Protein AF-A0A4U3F4T7-F1 (afdb_monomer)

Solvent-accessible surface area (backbone atoms only — not comparable to full-atom values): 9582 Å² total; per-residue (Å²): 133,80,84,81,72,97,55,88,84,64,84,73,82,79,76,77,56,62,71,59,53,54,54,24,50,53,32,36,78,72,69,45,36,68,46,79,41,63,46,97,69,62,27,54,43,33,39,34,33,34,78,79,63,42,78,43,47,70,87,48,87,60,84,83,63,45,53,97,86,73,44,83,67,77,39,59,20,39,56,83,71,42,80,37,86,58,70,47,75,49,56,33,39,42,30,32,49,47,68,43,57,77,89,48,99,79,47,42,80,45,80,47,79,44,81,47,63,38,32,30,28,84,93,42,74,88,51,74,78,54,61,50,67,87,51,58,55,69,34,48,32,36,35,23,50,83,87,41,80,76,46,74,53,80,78,61,130

Secondary structure (DSSP, 8-state):
--PPPS-TT--------HHHHHHHHHHHHTT--EEEEE-TTS-EEEEEETTTTEEEETTS--TT---TTT----EE-TTT-SEES--EEEEEEEEEEEEETTTSTT-EEEEEEEEEEEEE-GGGTTSPP---GGGBTTTEEEEEETTEEEEE-PPP-

pLDDT: mean 77.68, std 15.79, range [28.36, 92.44]

Mean predicted aligned error: 10.42 Å

Nearest PDB structures (foldseek):
  7ofh-assembly1_A  TM=2.672E-01  e=8.439E+00  Enterobacteria phage f1

Sequence (157 aa):
MAYTSLNPSIKRKIKTNEKLNKLAAKKVDLGFRWEFIKGMHGNVFQVKDHLLMRYYRQDRETLNAGSFFDGFLPYYCDYCKTVVKEIVNIPYTLVYEYLVRAKLDNSEWIKSKTKVVYSCCAACENGPLPLSPDLIGYHVIEIYENEKLIFTQERKN

Structure (mmCIF, N/CA/C/O backbone):
data_AF-A0A4U3F4T7-F1
#
_entry.id   AF-A0A4U3F4T7-F1
#
loop_
_atom_site.group_PDB
_atom_site.id
_atom_site.type_symbol
_atom_site.label_atom_id
_atom_site.label_alt_id
_atom_site.label_comp_id
_atom_site.label_asym_id
_atom_site.label_entity_id
_atom_site.label_seq_id
_atom_site.pdbx_PDB_ins_code
_atom_site.Cartn_x
_atom_site.Cartn_y
_atom_site.Cartn_z
_atom_site.occupancy
_atom_site.B_iso_or_equiv
_atom_site.auth_seq_id
_atom_site.auth_comp_id
_atom_site.auth_asym_id
_atom_site.auth_atom_id
_atom_site.pdbx_PDB_model_num
ATOM 1 N N . MET A 1 1 ? -23.633 8.150 2.308 1.00 48.41 1 MET A N 1
ATOM 2 C CA . MET A 1 1 ? -22.727 8.855 1.369 1.00 48.41 1 MET A CA 1
ATOM 3 C C . MET A 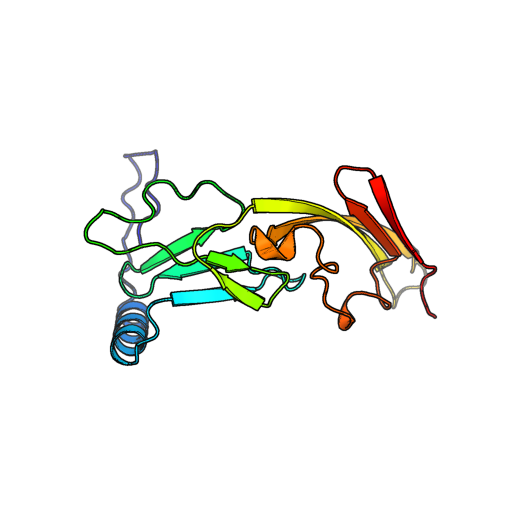1 1 ? -22.672 10.317 1.771 1.00 48.41 1 MET A C 1
ATOM 5 O O . MET A 1 1 ? -23.740 10.896 1.903 1.00 48.41 1 MET A O 1
ATOM 9 N N . ALA A 1 2 ? -21.483 10.911 1.900 1.00 28.36 2 ALA A N 1
ATOM 10 C CA . ALA A 1 2 ? -21.328 12.365 1.855 1.00 28.36 2 ALA A CA 1
ATOM 11 C C . ALA A 1 2 ? -19.921 12.727 1.353 1.00 28.36 2 ALA A C 1
ATOM 13 O O . ALA A 1 2 ? -18.978 12.839 2.124 1.00 28.36 2 ALA A O 1
ATOM 14 N N . TYR A 1 3 ? -19.785 12.910 0.040 1.00 30.02 3 TYR A N 1
ATOM 15 C CA . TYR A 1 3 ? -18.898 13.969 -0.428 1.00 30.02 3 TYR A CA 1
ATOM 16 C C . TYR A 1 3 ? -19.637 15.275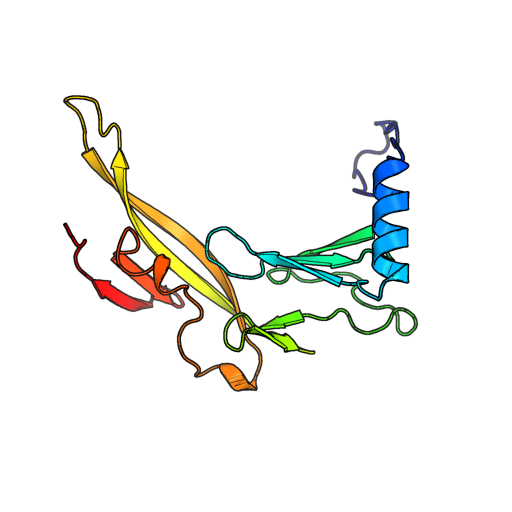 -0.121 1.00 30.02 3 TYR A C 1
ATOM 18 O O . TYR A 1 3 ? -20.837 15.359 -0.393 1.00 30.02 3 TYR A O 1
ATOM 26 N N . THR A 1 4 ? -18.960 16.290 0.396 1.00 32.81 4 THR A N 1
ATOM 27 C CA . THR A 1 4 ? -19.506 17.653 0.465 1.00 32.81 4 THR A CA 1
ATOM 28 C C . THR A 1 4 ? -19.030 18.379 -0.788 1.00 32.81 4 THR A C 1
ATOM 30 O O . THR A 1 4 ? -17.841 18.379 -1.091 1.00 32.81 4 THR A O 1
ATOM 33 N N . SER A 1 5 ? -19.957 18.880 -1.608 1.00 37.66 5 SER A N 1
ATOM 34 C CA . SER A 1 5 ? -19.593 19.769 -2.717 1.00 37.66 5 SER A CA 1
ATOM 35 C C . SER A 1 5 ? -19.319 21.140 -2.127 1.00 37.66 5 SER A C 1
ATOM 37 O O . SER A 1 5 ? -20.137 21.620 -1.351 1.00 37.66 5 SER A O 1
ATOM 39 N N . LEU A 1 6 ? -18.232 21.787 -2.537 1.00 38.69 6 LEU A N 1
ATOM 40 C CA . LEU A 1 6 ? -17.995 23.199 -2.235 1.00 38.69 6 LEU A CA 1
ATOM 41 C C . LEU A 1 6 ? -18.886 24.143 -3.072 1.00 38.69 6 LEU A C 1
ATOM 43 O O . LEU A 1 6 ? -18.742 25.353 -2.971 1.00 38.69 6 LEU A O 1
ATOM 47 N N . ASN A 1 7 ? -19.807 23.616 -3.895 1.00 36.47 7 ASN A N 1
ATOM 48 C CA . ASN A 1 7 ? -20.726 24.414 -4.702 1.00 36.47 7 ASN A CA 1
ATOM 49 C C . ASN A 1 7 ? -22.192 24.209 -4.245 1.00 36.47 7 ASN A C 1
ATOM 51 O O . ASN A 1 7 ? -22.786 23.168 -4.547 1.00 36.47 7 ASN A O 1
ATOM 55 N N . PRO A 1 8 ? -22.793 25.177 -3.525 1.00 46.31 8 PRO A N 1
ATOM 56 C CA . PRO A 1 8 ? -24.118 25.046 -2.906 1.00 46.31 8 PRO A CA 1
ATOM 57 C C . PRO A 1 8 ? -25.288 25.043 -3.906 1.00 46.31 8 PRO A C 1
ATOM 59 O O . PRO A 1 8 ? -26.414 24.721 -3.535 1.00 46.31 8 PRO A O 1
ATOM 62 N N . SER A 1 9 ? -25.039 25.366 -5.178 1.00 44.72 9 SER A N 1
ATOM 63 C CA . SER A 1 9 ? -26.071 25.464 -6.222 1.00 44.72 9 SER A CA 1
ATOM 64 C C . SER A 1 9 ? -26.497 24.112 -6.822 1.00 44.72 9 SER A C 1
ATOM 66 O O . SER A 1 9 ? -27.556 24.009 -7.443 1.00 44.72 9 SER A O 1
ATOM 68 N N . ILE A 1 10 ? -25.722 23.043 -6.607 1.00 40.59 10 ILE A N 1
ATOM 69 C CA . ILE A 1 10 ? -26.028 21.708 -7.137 1.00 40.59 10 ILE A CA 1
ATOM 70 C C . ILE A 1 10 ? -26.831 20.920 -6.094 1.00 40.59 10 ILE A C 1
ATOM 72 O O . ILE A 1 10 ? -26.267 20.326 -5.171 1.00 40.59 10 ILE A O 1
ATOM 76 N N . LYS A 1 11 ? -28.160 20.846 -6.265 1.00 41.47 11 LYS A N 1
ATOM 77 C CA . LYS A 1 11 ? -29.013 19.909 -5.510 1.00 41.47 11 LYS A CA 1
ATOM 78 C C . LYS A 1 11 ? -28.595 18.470 -5.826 1.00 41.47 11 LYS A C 1
ATOM 80 O O . LYS A 1 11 ? -29.002 17.887 -6.831 1.00 41.47 11 LYS A O 1
ATOM 85 N N . ARG A 1 12 ? -27.778 17.869 -4.961 1.00 43.59 12 ARG A N 1
ATOM 86 C CA . ARG A 1 12 ? -27.435 16.446 -5.058 1.00 43.59 12 ARG A CA 1
ATOM 87 C C . ARG A 1 12 ? -28.668 15.610 -4.725 1.00 43.59 12 ARG A C 1
ATOM 89 O O . ARG A 1 12 ? -29.145 15.632 -3.595 1.00 43.59 12 ARG A O 1
ATOM 96 N N . LYS A 1 13 ? -29.149 14.809 -5.682 1.00 40.78 13 LYS A N 1
ATOM 97 C CA . LYS A 1 13 ? -29.985 13.642 -5.368 1.00 40.78 13 LYS A CA 1
ATOM 98 C C . LYS A 1 13 ? -29.125 12.673 -4.557 1.00 40.78 13 LYS A C 1
ATOM 100 O O . LYS A 1 13 ? -28.335 11.918 -5.122 1.00 40.78 13 LYS A O 1
ATOM 105 N N . ILE A 1 14 ? -29.248 12.719 -3.234 1.00 47.91 14 ILE A N 1
ATOM 106 C CA . ILE A 1 14 ? -28.677 11.716 -2.336 1.00 47.91 14 ILE A CA 1
ATOM 107 C C . ILE A 1 14 ? -29.444 10.420 -2.611 1.00 47.91 14 ILE A C 1
ATOM 109 O O . ILE A 1 14 ? -30.504 10.181 -2.045 1.00 47.91 14 ILE A O 1
ATOM 113 N N . LYS A 1 15 ? -28.951 9.592 -3.537 1.00 47.12 15 LYS A N 1
ATOM 114 C CA . LYS A 1 15 ? -29.421 8.210 -3.658 1.00 47.12 15 LYS A CA 1
ATOM 115 C C . LYS A 1 15 ? -28.872 7.446 -2.455 1.00 47.12 15 LYS A C 1
ATOM 117 O O . LYS A 1 15 ? -27.740 6.963 -2.478 1.00 47.12 15 LYS A O 1
ATOM 122 N N . THR A 1 16 ? -29.652 7.369 -1.383 1.00 54.25 16 THR A N 1
ATOM 123 C CA . THR A 1 16 ? -29.449 6.409 -0.297 1.00 54.25 16 THR A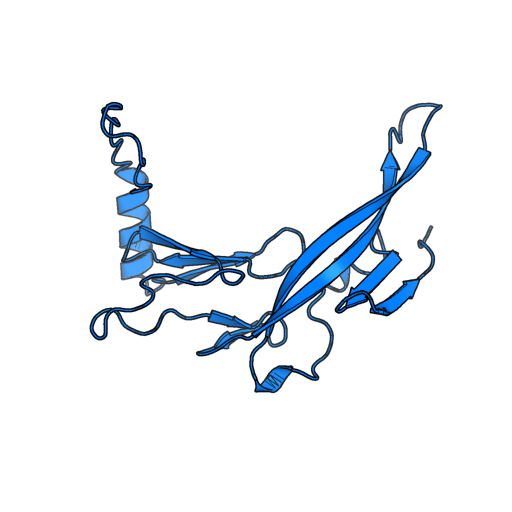 CA 1
ATOM 124 C C . THR A 1 16 ? -29.601 5.014 -0.888 1.00 54.25 16 THR A C 1
ATOM 126 O O . THR A 1 16 ? -30.695 4.544 -1.172 1.00 54.25 16 THR A O 1
ATOM 129 N N . ASN A 1 17 ? -28.476 4.366 -1.169 1.00 70.06 17 ASN A N 1
ATOM 130 C CA . ASN A 1 17 ? -28.470 3.026 -1.729 1.00 70.06 17 ASN A CA 1
ATOM 131 C C . ASN A 1 17 ? -28.771 2.033 -0.593 1.00 70.06 17 ASN A C 1
ATOM 133 O O . ASN A 1 17 ? -27.854 1.539 0.060 1.00 70.06 17 ASN A O 1
ATOM 137 N N . GLU A 1 18 ? -30.055 1.793 -0.308 1.00 75.88 18 GLU A N 1
ATOM 138 C CA . GLU A 1 18 ? -30.531 0.957 0.811 1.00 75.88 18 GLU A CA 1
ATOM 139 C C . GLU A 1 18 ? -29.854 -0.416 0.867 1.00 75.88 18 GLU A C 1
ATOM 141 O O . GLU A 1 18 ? -29.544 -0.923 1.944 1.00 75.88 18 GLU A O 1
ATOM 146 N N . LYS A 1 19 ? -29.552 -0.994 -0.301 1.00 78.19 19 LYS A N 1
ATOM 147 C CA . LYS A 1 19 ? -28.825 -2.261 -0.418 1.00 78.19 19 LYS A CA 1
ATOM 148 C C . LYS A 1 19 ? -27.431 -2.188 0.215 1.00 78.19 19 LYS A C 1
ATOM 150 O O . LYS A 1 19 ? -27.031 -3.118 0.909 1.00 78.19 19 LYS A O 1
ATOM 155 N N . LEU A 1 20 ? -26.700 -1.089 0.011 1.00 73.75 20 LEU A N 1
ATOM 156 C CA . LEU A 1 20 ? -25.374 -0.888 0.608 1.00 73.75 20 LEU A CA 1
ATOM 157 C C . LEU A 1 20 ? -25.453 -0.663 2.120 1.00 73.75 20 LEU A C 1
ATOM 159 O O . LEU A 1 20 ? -24.589 -1.156 2.839 1.00 73.75 20 LEU A O 1
ATOM 163 N N . ASN A 1 21 ? -26.494 0.021 2.601 1.00 78.12 21 ASN A N 1
ATOM 164 C CA . ASN A 1 21 ? -26.710 0.219 4.036 1.00 78.12 21 ASN A CA 1
ATOM 165 C C . ASN A 1 21 ? -27.021 -1.110 4.741 1.00 78.12 21 ASN A C 1
ATOM 167 O O . ASN A 1 21 ? -26.421 -1.403 5.770 1.00 78.12 21 ASN A O 1
ATOM 171 N N . LYS A 1 22 ? -27.881 -1.957 4.154 1.00 82.81 22 LYS A N 1
ATOM 172 C CA . LYS A 1 22 ? -28.174 -3.303 4.683 1.00 82.81 22 LYS A CA 1
ATOM 173 C C . LYS A 1 22 ? -26.927 -4.188 4.739 1.00 82.81 22 LYS A C 1
ATOM 175 O O . LYS A 1 22 ? -26.716 -4.896 5.717 1.00 82.81 22 LYS A O 1
ATOM 180 N N . LEU A 1 23 ? -26.088 -4.141 3.702 1.00 80.38 23 LEU A N 1
ATOM 181 C CA . LEU A 1 23 ? -24.831 -4.896 3.667 1.00 80.38 23 LEU A CA 1
ATOM 182 C C . LEU A 1 23 ? -23.834 -4.418 4.726 1.00 80.38 23 LEU A C 1
ATOM 184 O O . LEU A 1 23 ? -23.154 -5.239 5.335 1.00 80.38 23 LEU A O 1
ATOM 188 N N . ALA A 1 24 ? -23.741 -3.107 4.942 1.00 81.00 24 ALA A N 1
ATOM 189 C CA . ALA A 1 24 ? -22.867 -2.546 5.960 1.00 81.00 24 ALA A CA 1
ATOM 190 C C . ALA A 1 24 ? -23.337 -2.887 7.377 1.00 81.00 24 ALA A C 1
ATOM 192 O O . ALA A 1 24 ? -22.523 -3.355 8.165 1.00 81.00 24 ALA A O 1
ATOM 193 N N . ALA A 1 25 ? -24.638 -2.753 7.661 1.00 82.81 25 ALA A N 1
ATOM 194 C CA . ALA A 1 25 ? -25.224 -3.157 8.939 1.00 82.81 25 ALA A CA 1
ATOM 195 C C . ALA A 1 25 ? -24.930 -4.633 9.240 1.00 82.81 25 ALA A C 1
ATOM 197 O O . ALA A 1 25 ? -24.349 -4.943 10.271 1.00 82.81 25 ALA A O 1
ATOM 198 N N . LYS A 1 26 ? -25.160 -5.526 8.265 1.00 88.00 26 LYS A N 1
ATOM 199 C CA . LYS A 1 26 ? -24.839 -6.953 8.412 1.00 88.00 26 LYS A CA 1
ATOM 200 C C . LYS A 1 26 ? -23.359 -7.203 8.722 1.00 88.00 26 LYS A C 1
ATOM 202 O O . LYS A 1 26 ? -23.043 -8.093 9.502 1.00 88.00 26 LYS A O 1
ATOM 207 N N . LYS A 1 27 ? -22.436 -6.461 8.100 1.00 85.25 27 LYS A N 1
ATOM 208 C CA . LYS A 1 27 ? -21.001 -6.589 8.403 1.00 85.25 27 LYS A CA 1
ATOM 209 C C . LYS A 1 27 ? -20.684 -6.143 9.830 1.00 85.25 27 LYS A C 1
ATOM 211 O O . LYS A 1 27 ? -19.918 -6.827 10.500 1.00 85.25 27 LYS A O 1
ATOM 216 N N . VAL A 1 28 ? -21.285 -5.048 10.294 1.00 84.81 28 VAL A N 1
ATOM 217 C CA . VAL A 1 28 ? -21.133 -4.567 11.676 1.00 84.81 28 VAL A CA 1
ATOM 218 C C . VAL A 1 28 ? -21.689 -5.584 12.674 1.00 84.81 28 VAL A C 1
ATOM 220 O O . VAL A 1 28 ? -20.989 -5.911 13.627 1.00 84.81 28 VAL A O 1
ATOM 223 N N . ASP A 1 29 ? -22.871 -6.146 12.416 1.00 85.25 29 ASP A N 1
ATOM 224 C CA . ASP A 1 29 ? -23.494 -7.175 13.265 1.00 85.25 29 ASP A CA 1
ATOM 225 C C . ASP A 1 29 ? -22.625 -8.440 13.375 1.00 85.25 29 ASP A C 1
ATOM 227 O O . ASP A 1 29 ? -22.611 -9.114 14.401 1.00 85.25 29 ASP A O 1
ATOM 231 N N . LEU A 1 30 ? -21.855 -8.746 12.326 1.00 88.19 30 LEU A N 1
ATOM 232 C CA . LEU A 1 30 ? -20.882 -9.843 12.291 1.00 88.19 30 LEU A CA 1
ATOM 233 C C . LEU A 1 30 ? -19.519 -9.479 12.916 1.00 88.19 30 LEU A C 1
ATOM 235 O O . LEU A 1 30 ? -18.580 -10.266 12.830 1.00 88.19 30 LEU A O 1
ATOM 239 N N . GLY A 1 31 ? -19.377 -8.290 13.508 1.00 83.94 31 GLY A N 1
ATOM 240 C CA . GLY A 1 31 ? -18.134 -7.808 14.120 1.00 83.94 31 GLY A CA 1
ATOM 241 C C . GLY A 1 31 ? -17.119 -7.213 13.135 1.00 83.94 31 GLY A C 1
ATOM 242 O O . GLY A 1 31 ? -16.054 -6.752 13.545 1.00 83.94 31 GLY A O 1
ATOM 243 N N . PHE A 1 32 ? -17.435 -7.147 11.840 1.00 84.88 32 PHE A N 1
ATOM 244 C CA . PHE A 1 32 ? -16.561 -6.597 10.799 1.00 84.88 32 PHE A CA 1
ATOM 245 C C . PHE A 1 32 ? -16.838 -5.113 10.561 1.00 84.88 32 PHE A C 1
ATOM 247 O O . PHE A 1 32 ? -17.266 -4.706 9.477 1.00 84.88 32 PHE A O 1
ATOM 254 N N . ARG A 1 33 ? -16.577 -4.276 11.572 1.00 85.06 33 ARG A N 1
ATOM 255 C CA . ARG A 1 33 ? -16.669 -2.816 11.409 1.00 85.06 33 ARG A CA 1
ATOM 256 C C . ARG A 1 33 ? -15.683 -2.297 10.360 1.00 85.06 33 ARG A C 1
ATOM 258 O O . ARG A 1 33 ? -16.035 -1.403 9.598 1.00 85.06 33 ARG A O 1
ATOM 265 N N . TRP A 1 34 ? -14.479 -2.860 10.308 1.00 87.19 34 TRP A N 1
ATOM 266 C CA . TRP A 1 34 ? -13.383 -2.352 9.486 1.00 87.19 34 TRP A CA 1
ATOM 267 C C . TRP A 1 34 ? -13.036 -3.306 8.346 1.00 87.19 34 TRP A C 1
ATOM 269 O O . TRP A 1 34 ? -12.870 -4.506 8.558 1.00 87.19 34 TRP A O 1
ATOM 279 N N . GLU A 1 35 ? -12.893 -2.765 7.139 1.00 89.12 35 GLU A N 1
ATOM 280 C CA . GLU A 1 35 ? -12.444 -3.495 5.951 1.00 89.12 35 GLU A CA 1
ATOM 281 C C . GLU A 1 35 ? -11.221 -2.798 5.344 1.00 89.12 35 GLU A C 1
ATOM 283 O O . GLU A 1 35 ? -11.276 -1.624 4.975 1.00 89.12 35 GLU A O 1
ATOM 288 N N . PHE A 1 36 ? -10.113 -3.532 5.240 1.00 89.25 36 PHE A N 1
ATOM 289 C CA . PHE A 1 36 ? -8.848 -3.050 4.687 1.00 89.25 36 PHE A CA 1
ATOM 290 C C . PHE A 1 36 ? -8.764 -3.393 3.201 1.00 89.25 36 PHE A C 1
ATOM 292 O O . PHE A 1 36 ? -8.793 -4.562 2.815 1.00 89.25 36 PHE A O 1
ATOM 299 N N . ILE A 1 37 ? -8.665 -2.369 2.361 1.00 87.31 37 ILE A N 1
ATOM 300 C CA . ILE A 1 37 ? -8.674 -2.495 0.905 1.00 87.31 37 ILE A CA 1
ATOM 301 C C . ILE A 1 37 ? -7.246 -2.322 0.393 1.00 87.31 37 ILE A C 1
ATOM 303 O O . ILE A 1 37 ? -6.644 -1.250 0.517 1.00 87.31 37 ILE A O 1
ATOM 307 N N . LYS A 1 38 ? -6.719 -3.396 -0.198 1.00 84.38 38 LYS A N 1
ATOM 308 C CA . LYS A 1 38 ? -5.400 -3.416 -0.834 1.00 84.38 38 LYS A CA 1
ATOM 309 C C . LYS A 1 38 ? -5.447 -2.749 -2.209 1.00 84.38 38 LYS A C 1
ATOM 311 O O . LYS A 1 38 ? -6.392 -2.945 -2.971 1.00 84.38 38 LYS A O 1
ATOM 316 N N . GLY A 1 39 ? -4.422 -1.961 -2.509 1.00 78.00 39 GLY A N 1
ATOM 317 C CA . GLY A 1 39 ? -4.139 -1.446 -3.840 1.00 78.00 39 GLY A CA 1
ATOM 318 C C . GLY A 1 39 ? -3.483 -2.504 -4.729 1.00 78.00 39 GLY A C 1
ATOM 319 O O . GLY A 1 39 ? -3.179 -3.616 -4.295 1.00 78.00 39 GLY A O 1
ATOM 320 N N . MET A 1 40 ? -3.222 -2.127 -5.981 1.00 74.81 40 MET A N 1
ATOM 321 C CA . MET A 1 40 ? -2.592 -2.993 -6.987 1.00 74.81 40 MET A CA 1
ATOM 322 C C . MET A 1 40 ? -1.225 -3.538 -6.544 1.00 74.81 40 MET A C 1
ATOM 324 O O . MET A 1 40 ? -0.857 -4.648 -6.910 1.00 74.81 40 MET A O 1
ATOM 328 N N . HIS A 1 41 ? -0.492 -2.787 -5.722 1.00 76.81 41 HIS A N 1
ATOM 329 C CA . HIS A 1 41 ? 0.859 -3.142 -5.277 1.00 76.81 41 HIS A CA 1
ATOM 330 C C . HIS A 1 41 ? 0.878 -3.853 -3.913 1.00 76.81 41 HIS A C 1
ATOM 332 O O . HIS A 1 41 ? 1.917 -3.953 -3.261 1.00 76.81 41 HIS A O 1
ATOM 338 N N . GLY A 1 42 ? -0.284 -4.331 -3.454 1.00 77.00 42 GLY A N 1
ATOM 339 C CA . GLY A 1 42 ? -0.432 -5.078 -2.204 1.00 77.00 42 GLY A CA 1
ATOM 340 C C . GLY A 1 42 ? -0.410 -4.228 -0.930 1.00 77.00 42 GLY A C 1
ATOM 341 O O . GLY A 1 42 ? -0.657 -4.779 0.145 1.00 77.00 42 GLY A O 1
ATOM 342 N N . ASN A 1 43 ? -0.165 -2.917 -1.043 1.00 83.19 43 ASN A N 1
ATOM 343 C CA . ASN A 1 43 ? -0.281 -1.958 0.052 1.00 83.19 43 ASN A CA 1
ATOM 344 C C . ASN A 1 43 ? -1.751 -1.734 0.420 1.00 83.19 43 ASN A C 1
ATOM 346 O O . ASN A 1 43 ? -2.602 -1.590 -0.461 1.00 83.19 43 ASN A O 1
ATOM 350 N N . VAL A 1 44 ? -2.078 -1.682 1.706 1.00 82.75 44 VAL A N 1
ATOM 351 C CA . VAL A 1 44 ? -3.407 -1.269 2.154 1.00 82.75 44 VAL A CA 1
ATOM 352 C C . VAL A 1 44 ? -3.508 0.237 2.014 1.00 82.75 44 VAL A C 1
ATOM 354 O O . VAL A 1 44 ? -2.944 1.016 2.775 1.00 82.75 44 VAL A O 1
ATOM 357 N N . PHE A 1 45 ? -4.277 0.651 1.022 1.00 83.62 45 PHE A N 1
ATOM 358 C CA . PHE A 1 45 ? -4.434 2.056 0.694 1.00 83.62 45 PHE A CA 1
ATOM 359 C C . PHE A 1 45 ? -5.589 2.698 1.459 1.00 83.62 45 PHE A C 1
ATOM 361 O O . PHE A 1 45 ? -5.547 3.882 1.800 1.00 83.62 45 PHE A O 1
ATOM 368 N N . GLN A 1 46 ? -6.641 1.918 1.721 1.00 87.06 46 GLN A N 1
ATOM 369 C CA . GLN A 1 46 ? -7.898 2.434 2.239 1.00 87.06 46 GLN A CA 1
ATOM 370 C C . GLN A 1 46 ? -8.478 1.535 3.331 1.00 87.06 46 GLN A C 1
ATOM 372 O O . GLN A 1 46 ? -8.523 0.315 3.192 1.00 87.06 46 GLN A O 1
ATOM 377 N N . VAL A 1 47 ? -8.994 2.165 4.382 1.00 86.62 47 VAL A N 1
ATOM 378 C CA . VAL A 1 47 ? -9.775 1.543 5.452 1.00 86.62 47 VAL A CA 1
ATOM 379 C C . VAL A 1 47 ? -11.223 1.984 5.299 1.00 86.62 47 VAL A C 1
ATOM 381 O O . VAL A 1 47 ? -11.524 3.177 5.226 1.00 86.62 47 VAL A O 1
ATOM 384 N N . LYS A 1 48 ? -12.141 1.029 5.223 1.00 86.69 48 LYS A N 1
ATOM 385 C CA . LYS A 1 48 ? -13.578 1.285 5.185 1.00 86.69 48 LYS A CA 1
ATOM 386 C C . LYS A 1 48 ? -14.180 1.046 6.564 1.00 86.69 48 LYS A C 1
ATOM 388 O O . LYS A 1 48 ? -14.060 -0.051 7.098 1.00 86.69 48 LYS A O 1
ATOM 393 N N . ASP A 1 49 ? -14.862 2.057 7.094 1.00 86.00 49 ASP A N 1
ATOM 394 C CA . ASP A 1 49 ? -15.709 1.950 8.282 1.00 86.00 49 ASP A CA 1
ATOM 395 C C . ASP A 1 49 ? -17.137 1.621 7.852 1.00 86.00 49 ASP A C 1
ATOM 397 O O . ASP A 1 49 ? -17.808 2.441 7.218 1.00 86.00 49 ASP A O 1
ATOM 401 N N . HIS A 1 50 ? -17.611 0.428 8.186 1.00 84.31 50 HIS A N 1
ATOM 402 C CA . HIS A 1 50 ? -18.980 0.001 7.923 1.00 84.31 50 HIS A CA 1
ATOM 403 C C . HIS A 1 50 ? -19.997 0.618 8.885 1.00 84.31 50 HIS A C 1
ATOM 405 O O . HIS A 1 50 ? -21.150 0.778 8.490 1.00 84.31 50 HIS A O 1
ATOM 411 N N . LEU A 1 51 ? -19.586 1.008 10.096 1.00 83.19 51 LEU A N 1
ATOM 412 C CA . LEU A 1 51 ? -20.464 1.667 11.064 1.00 83.19 51 LEU A CA 1
ATOM 413 C C . LEU A 1 51 ? -20.720 3.116 10.645 1.00 83.19 51 LEU A C 1
ATOM 415 O O . LEU A 1 51 ? -21.866 3.540 10.520 1.00 83.19 51 LEU A O 1
ATOM 419 N N . LEU A 1 52 ? -19.650 3.864 10.361 1.00 79.62 52 LEU A N 1
ATOM 420 C CA . LEU A 1 52 ? -19.754 5.268 9.943 1.00 79.62 52 LEU A CA 1
ATOM 421 C C . LEU A 1 52 ? -20.006 5.437 8.438 1.00 79.62 52 LEU A C 1
ATOM 423 O O . LEU A 1 52 ? -20.269 6.548 7.972 1.00 79.62 52 LEU A O 1
ATOM 427 N N . MET A 1 53 ? -19.918 4.353 7.660 1.00 79.06 53 MET A N 1
ATOM 428 C CA . MET A 1 53 ? -20.020 4.361 6.195 1.00 79.06 53 MET A CA 1
ATOM 429 C C . MET A 1 53 ? -19.027 5.330 5.540 1.00 79.06 53 MET A C 1
ATOM 431 O O . MET A 1 53 ? -19.353 6.043 4.580 1.00 79.06 53 MET A O 1
ATOM 435 N N . ARG A 1 54 ? -17.805 5.354 6.082 1.00 80.38 54 ARG A N 1
ATOM 436 C CA . ARG A 1 54 ? -16.707 6.243 5.684 1.00 80.38 54 ARG A CA 1
ATOM 437 C C . ARG A 1 54 ? -15.533 5.457 5.124 1.00 80.38 54 ARG A C 1
ATOM 439 O O . ARG A 1 54 ? -15.368 4.268 5.382 1.00 80.38 54 ARG A O 1
ATOM 446 N N . TYR A 1 55 ? -14.724 6.158 4.347 1.00 82.81 55 TYR A N 1
ATOM 447 C CA . TYR A 1 55 ? -13.488 5.642 3.789 1.00 82.81 55 TYR A CA 1
ATOM 448 C C . TYR A 1 55 ? -12.353 6.553 4.218 1.00 82.81 55 TYR A C 1
ATOM 450 O O . TYR A 1 55 ? -12.439 7.770 4.056 1.00 82.81 55 TYR A O 1
ATOM 458 N N . TYR A 1 56 ? -11.304 5.944 4.739 1.00 84.81 56 TYR A N 1
ATOM 459 C CA . TYR A 1 56 ? -10.099 6.608 5.192 1.00 84.81 56 TYR A CA 1
ATOM 460 C C . TYR A 1 56 ? -8.949 6.123 4.334 1.00 84.81 56 TYR A C 1
ATOM 462 O O . TYR A 1 56 ? -8.843 4.932 4.055 1.00 84.81 56 TYR A O 1
ATOM 470 N N . ARG A 1 57 ? -8.103 7.043 3.892 1.00 85.44 57 ARG A N 1
ATOM 471 C CA . ARG A 1 57 ? -6.876 6.697 3.183 1.00 85.44 57 ARG A CA 1
ATOM 472 C C . ARG A 1 57 ? -5.727 6.686 4.173 1.00 85.44 57 ARG A C 1
ATOM 474 O O . ARG A 1 57 ? -5.596 7.646 4.921 1.00 85.44 57 ARG A O 1
ATOM 481 N N . GLN A 1 58 ? -4.928 5.623 4.167 1.00 85.81 58 GLN A N 1
ATOM 482 C CA . GLN A 1 58 ? -3.792 5.496 5.088 1.00 85.81 58 GLN A CA 1
ATOM 483 C C . GLN A 1 58 ? -2.632 6.422 4.707 1.00 85.81 58 GLN A C 1
ATOM 485 O O . GLN A 1 58 ? -1.873 6.858 5.563 1.00 85.81 58 GLN A O 1
ATOM 490 N N . ASP A 1 59 ? -2.534 6.777 3.426 1.00 81.19 59 ASP A N 1
ATOM 491 C CA . ASP A 1 59 ? -1.482 7.635 2.882 1.00 81.19 59 ASP A CA 1
ATOM 492 C C . ASP A 1 59 ? -1.803 9.140 2.959 1.00 81.19 59 ASP A C 1
ATOM 494 O O . ASP A 1 59 ? -1.128 9.960 2.337 1.00 81.19 59 ASP A O 1
ATOM 498 N N . ARG A 1 60 ? -2.864 9.519 3.679 1.00 79.06 60 ARG A N 1
ATOM 499 C CA . ARG A 1 60 ? -3.289 10.910 3.861 1.00 79.06 60 ARG A CA 1
ATOM 500 C C . ARG A 1 60 ? -3.642 11.168 5.312 1.00 79.06 60 ARG A C 1
ATOM 502 O O . ARG A 1 60 ? -4.039 10.259 6.031 1.00 79.06 60 ARG A O 1
ATOM 509 N N . GLU A 1 61 ? -3.587 12.436 5.700 1.00 71.25 61 GLU A N 1
ATOM 510 C CA . GLU A 1 61 ? -4.135 12.864 6.980 1.00 71.25 61 GLU A CA 1
ATOM 511 C C . GLU A 1 61 ? -5.621 12.512 7.062 1.00 71.25 61 GLU A C 1
ATOM 513 O O . GLU A 1 61 ? -6.448 12.918 6.235 1.00 71.25 61 GLU A O 1
ATOM 518 N N . THR A 1 62 ? -5.974 11.742 8.080 1.00 68.19 62 THR A N 1
ATOM 519 C CA . THR A 1 62 ? -7.356 11.388 8.359 1.00 68.19 62 THR A CA 1
ATOM 520 C C . THR A 1 62 ? -7.993 12.482 9.207 1.00 68.19 62 THR A C 1
ATOM 522 O O . THR A 1 62 ? -8.113 12.363 10.427 1.00 68.19 62 THR A O 1
ATOM 525 N N . LEU A 1 63 ? -8.404 13.570 8.554 1.00 56.84 63 LEU A N 1
ATOM 526 C CA . LEU A 1 63 ? -9.187 14.627 9.195 1.00 56.84 63 LEU A CA 1
ATOM 527 C C . LEU A 1 63 ? -10.452 14.008 9.825 1.00 56.84 63 LEU A C 1
ATOM 529 O O . LEU A 1 63 ? -11.261 13.391 9.128 1.00 56.84 63 LEU A O 1
ATOM 533 N N . ASN A 1 64 ? -10.620 14.178 11.141 1.00 54.88 64 ASN A N 1
ATOM 534 C CA . ASN A 1 64 ? -11.722 13.635 11.954 1.00 54.88 64 ASN A CA 1
ATOM 535 C C . ASN A 1 64 ? -11.746 12.099 12.132 1.00 54.88 64 ASN A C 1
ATOM 537 O O . ASN A 1 64 ? -12.826 11.506 12.251 1.00 54.88 64 ASN A O 1
ATOM 541 N N . ALA A 1 65 ? -10.590 11.428 12.134 1.00 55.16 65 ALA A N 1
ATOM 542 C CA . ALA A 1 65 ? -10.504 10.034 12.572 1.00 55.16 65 ALA A CA 1
ATOM 543 C C . ALA A 1 65 ? -10.633 9.933 14.097 1.00 55.16 65 ALA A C 1
ATOM 545 O O . ALA A 1 65 ? -9.710 10.281 14.822 1.00 55.16 65 ALA A O 1
ATOM 546 N N . GLY A 1 66 ? -11.777 9.430 14.562 1.00 52.31 66 GLY A N 1
ATOM 547 C CA . GLY A 1 66 ? -12.021 9.156 15.976 1.00 52.31 66 GLY A CA 1
ATOM 548 C C . GLY A 1 66 ? -12.416 10.403 16.764 1.00 52.31 66 GLY A C 1
ATOM 549 O O . GLY A 1 66 ? -11.579 11.177 17.215 1.00 52.31 66 GLY A O 1
ATOM 550 N N . SER A 1 67 ? -13.717 10.574 16.990 1.00 51.62 67 SER A N 1
ATOM 551 C CA . SER A 1 67 ? -14.175 11.226 18.219 1.00 51.62 67 SER A CA 1
ATOM 552 C C . SER A 1 67 ? -13.695 10.388 19.412 1.00 51.62 67 SER A C 1
ATOM 554 O O . SER A 1 67 ? -13.609 9.165 19.294 1.00 51.62 67 SER A O 1
ATOM 556 N N . PHE A 1 68 ? -13.455 11.006 20.575 1.00 51.44 68 PHE A N 1
ATOM 557 C CA . PHE A 1 68 ? -13.162 10.300 21.837 1.00 51.44 68 PHE A CA 1
ATOM 558 C C . PHE A 1 68 ? -14.175 9.167 22.127 1.00 51.44 68 PHE A C 1
ATOM 560 O O . PHE A 1 68 ? -13.847 8.187 22.787 1.00 51.44 68 PHE A O 1
ATOM 567 N N . PHE A 1 69 ? -15.390 9.275 21.572 1.00 54.25 69 PHE A N 1
ATOM 568 C CA . PHE A 1 69 ? -16.480 8.307 21.704 1.00 54.25 69 PHE A CA 1
ATOM 569 C C . PHE A 1 69 ? -16.557 7.245 20.589 1.00 54.25 69 PHE A C 1
ATOM 571 O O . PHE A 1 69 ? -17.137 6.186 20.810 1.00 54.25 69 PHE A O 1
ATOM 578 N N . ASP A 1 70 ? -15.977 7.483 19.406 1.00 60.00 70 ASP A N 1
ATOM 579 C CA . ASP A 1 70 ? -16.127 6.593 18.234 1.00 60.00 70 ASP A CA 1
ATOM 580 C C . ASP A 1 70 ? -15.071 5.476 18.170 1.00 60.00 70 ASP A C 1
ATOM 582 O O . ASP A 1 70 ? -15.157 4.570 17.325 1.00 60.00 70 ASP A O 1
ATOM 586 N N . GLY A 1 71 ? -14.089 5.535 19.073 1.00 63.50 71 GLY A N 1
ATOM 587 C CA . GLY A 1 71 ? -12.935 4.648 19.116 1.00 63.50 71 GLY A CA 1
ATOM 588 C C . GLY A 1 71 ? -11.811 5.075 18.169 1.00 63.50 71 GLY A C 1
ATOM 589 O O . GLY A 1 71 ? -11.950 5.964 17.330 1.00 63.50 71 GLY A O 1
ATOM 590 N N . PHE A 1 72 ? -10.664 4.422 18.332 1.00 70.81 72 PHE A N 1
ATOM 591 C CA . PHE A 1 72 ? -9.478 4.646 17.516 1.00 70.81 72 PHE A CA 1
ATOM 592 C C . PHE A 1 72 ? -9.667 4.062 16.097 1.00 70.81 72 PHE A C 1
ATOM 594 O O . PHE A 1 72 ? -10.124 2.925 15.965 1.00 70.81 72 PHE A O 1
ATOM 601 N N . LEU A 1 73 ? -9.322 4.817 15.043 1.00 78.56 73 LEU A N 1
ATOM 602 C CA . LEU A 1 73 ? -9.345 4.333 13.654 1.00 78.56 73 LEU A CA 1
ATOM 603 C C . LEU A 1 73 ? -8.187 3.346 13.441 1.00 78.56 73 LEU A C 1
ATOM 605 O O . LEU A 1 73 ? -7.045 3.794 13.407 1.00 78.56 73 LEU A O 1
ATOM 609 N N . PRO A 1 74 ? -8.430 2.036 13.261 1.00 84.69 74 PRO A N 1
ATOM 610 C CA . PRO A 1 74 ? -7.341 1.086 13.097 1.00 84.69 74 PRO A CA 1
ATOM 611 C C . PRO A 1 74 ? -6.574 1.331 11.797 1.00 84.69 74 PRO A C 1
ATOM 613 O O . PRO A 1 74 ? -7.175 1.465 10.728 1.00 84.69 74 PRO A O 1
ATOM 616 N N . TYR A 1 75 ? -5.248 1.295 11.888 1.00 87.50 75 TYR A N 1
ATOM 617 C CA . TYR A 1 75 ? -4.365 1.270 10.728 1.00 87.50 75 TYR A CA 1
ATOM 618 C C . TYR A 1 75 ? -3.884 -0.148 10.453 1.00 87.50 75 TYR A C 1
ATOM 620 O O . TYR A 1 75 ? -3.946 -1.023 11.313 1.00 87.50 75 TYR A O 1
ATOM 628 N N . TYR A 1 76 ? -3.385 -0.383 9.250 1.00 90.12 76 TYR A N 1
ATOM 629 C CA . TYR A 1 76 ? -2.807 -1.647 8.833 1.00 90.12 76 TYR A CA 1
ATOM 630 C C . TYR A 1 76 ? -1.355 -1.433 8.438 1.00 90.12 76 TYR A C 1
ATOM 632 O O . TYR A 1 76 ? -1.065 -0.628 7.551 1.00 90.12 76 TYR A O 1
ATOM 640 N N . CYS A 1 77 ? -0.455 -2.163 9.091 1.00 90.38 77 CYS A N 1
ATOM 641 C CA . CYS A 1 77 ? 0.953 -2.171 8.740 1.00 90.38 77 CYS A CA 1
ATOM 642 C C . CYS A 1 77 ? 1.172 -3.105 7.549 1.00 90.38 77 CYS A C 1
ATOM 644 O O . CYS A 1 77 ? 0.926 -4.311 7.625 1.00 90.38 77 CYS A O 1
ATOM 646 N N . ASP A 1 78 ? 1.685 -2.565 6.453 1.00 90.25 78 ASP A N 1
ATOM 647 C CA . ASP A 1 78 ? 1.988 -3.329 5.254 1.00 90.25 78 ASP A CA 1
ATOM 648 C C . ASP A 1 78 ? 3.194 -4.257 5.420 1.00 90.25 78 ASP A C 1
ATOM 650 O O . ASP A 1 78 ? 3.319 -5.203 4.651 1.00 90.25 78 ASP A O 1
ATOM 654 N N . TYR A 1 79 ? 4.059 -4.041 6.411 1.00 90.50 79 TYR A N 1
ATOM 655 C CA . TYR A 1 79 ? 5.258 -4.856 6.634 1.00 90.50 79 TYR A CA 1
ATOM 656 C C . TYR A 1 79 ? 4.904 -6.146 7.370 1.00 90.50 79 TYR A C 1
ATOM 658 O O . TYR A 1 79 ? 5.065 -7.239 6.832 1.00 90.50 79 TYR A O 1
ATOM 666 N N . CYS A 1 80 ? 4.341 -6.030 8.574 1.00 89.31 80 CYS A N 1
ATOM 667 C CA . CYS A 1 80 ? 3.953 -7.188 9.380 1.00 89.31 80 CYS A CA 1
ATOM 668 C C . CYS A 1 80 ? 2.533 -7.700 9.104 1.00 89.31 80 CYS A C 1
ATOM 670 O O . CYS A 1 80 ? 2.140 -8.715 9.671 1.00 89.31 80 CYS A O 1
ATOM 672 N N . LYS A 1 81 ? 1.770 -7.040 8.220 1.00 89.12 81 LYS A N 1
ATOM 673 C CA . LYS A 1 81 ? 0.417 -7.446 7.798 1.00 89.12 81 LYS A CA 1
ATOM 674 C C . LYS A 1 81 ? -0.588 -7.533 8.960 1.00 89.12 81 LYS A C 1
ATOM 676 O O . LYS A 1 81 ? -1.529 -8.331 8.919 1.00 89.12 81 LYS A O 1
ATOM 681 N N . THR A 1 82 ? -0.420 -6.691 9.980 1.00 89.31 82 THR A N 1
ATOM 682 C CA . THR A 1 82 ? -1.284 -6.628 11.171 1.00 89.31 82 THR A CA 1
ATOM 683 C C . THR A 1 82 ? -1.937 -5.260 11.348 1.00 89.31 82 THR A C 1
ATOM 685 O O . THR A 1 82 ? -1.502 -4.251 10.792 1.00 89.31 82 THR A O 1
ATOM 688 N N . VAL A 1 83 ? -3.010 -5.238 12.143 1.00 89.25 83 VAL A N 1
ATOM 689 C CA . VAL A 1 83 ? -3.692 -4.008 12.553 1.00 89.25 83 VAL A CA 1
ATOM 690 C C . VAL A 1 83 ? -2.922 -3.348 13.696 1.00 89.25 83 VAL A C 1
ATOM 692 O O . VAL A 1 83 ? -2.600 -4.002 14.687 1.00 89.25 83 VAL A O 1
ATOM 695 N N . VAL A 1 84 ? -2.646 -2.053 13.570 1.00 87.69 84 VAL A N 1
ATOM 696 C CA . VAL A 1 84 ? -1.816 -1.270 14.492 1.00 87.69 84 VAL A CA 1
ATOM 697 C C . VAL A 1 84 ? -2.463 0.073 14.834 1.00 87.69 84 VAL A C 1
ATOM 699 O O . VAL A 1 84 ? -3.417 0.514 14.188 1.00 87.69 84 VAL A O 1
ATOM 702 N N . LYS A 1 85 ? -1.939 0.723 15.879 1.00 84.31 85 LYS A N 1
ATOM 703 C CA . LYS A 1 85 ? -2.412 2.033 16.347 1.00 84.31 85 LYS A CA 1
ATOM 704 C C . LYS A 1 85 ? -1.767 3.211 15.635 1.00 84.31 85 LYS A C 1
ATOM 706 O O . LYS A 1 85 ? -2.339 4.279 15.569 1.00 84.31 85 LYS A O 1
ATOM 711 N N . GLU A 1 86 ? -0.565 3.053 15.120 1.00 86.25 86 GLU A N 1
ATOM 712 C CA . GLU A 1 86 ? 0.150 4.159 14.499 1.00 86.25 86 GLU A CA 1
ATOM 713 C C . GLU A 1 86 ? 0.931 3.619 13.317 1.00 86.25 86 GLU A C 1
ATOM 715 O O . GLU A 1 86 ? 1.408 2.477 13.335 1.00 86.25 86 GLU A O 1
ATOM 720 N N . ILE A 1 87 ? 1.012 4.444 12.281 1.00 88.56 87 ILE A N 1
ATOM 721 C CA . ILE A 1 87 ? 1.748 4.154 11.063 1.00 88.56 87 ILE A CA 1
ATOM 722 C C . ILE A 1 87 ? 2.539 5.383 10.637 1.00 88.56 87 ILE A C 1
ATOM 724 O O . ILE A 1 87 ? 2.108 6.520 10.813 1.00 88.56 87 ILE A O 1
ATOM 728 N N . VAL A 1 88 ? 3.677 5.120 10.019 1.00 89.50 88 VAL A N 1
ATOM 729 C CA . VAL A 1 88 ? 4.469 6.061 9.243 1.00 89.50 88 VAL A CA 1
ATOM 730 C C . VAL A 1 88 ? 4.355 5.640 7.786 1.00 89.50 88 VAL A C 1
ATOM 732 O O . VAL A 1 88 ? 4.384 4.455 7.459 1.00 89.50 88 VAL A O 1
ATOM 735 N N . ASN A 1 89 ? 4.190 6.613 6.902 1.00 89.31 89 ASN A N 1
ATOM 736 C CA . ASN A 1 89 ? 4.063 6.364 5.476 1.00 89.31 89 ASN A CA 1
ATOM 737 C C . ASN A 1 89 ? 5.432 6.459 4.809 1.00 89.31 89 ASN A C 1
ATOM 739 O O . ASN A 1 89 ? 6.074 7.506 4.863 1.00 89.31 89 ASN A O 1
ATOM 743 N N . ILE A 1 90 ? 5.852 5.377 4.157 1.00 88.75 90 ILE A N 1
ATOM 744 C CA . ILE A 1 90 ? 7.140 5.278 3.474 1.00 88.75 90 ILE A CA 1
ATOM 745 C C . ILE A 1 90 ? 6.884 5.281 1.958 1.00 88.75 90 ILE A C 1
ATOM 747 O O . ILE A 1 90 ? 6.249 4.354 1.436 1.00 88.75 90 ILE A O 1
ATOM 751 N N . PRO A 1 91 ? 7.298 6.340 1.236 1.00 90.06 91 PRO A N 1
ATOM 752 C CA . PRO A 1 91 ? 7.086 6.446 -0.198 1.00 90.06 91 PRO A CA 1
ATOM 753 C C . PRO A 1 91 ? 8.174 5.702 -0.981 1.00 90.06 91 PRO A C 1
ATOM 755 O O . PRO A 1 91 ? 9.372 5.929 -0.818 1.00 90.06 91 PRO A O 1
ATOM 758 N N . TYR A 1 92 ? 7.732 4.881 -1.925 1.00 90.12 92 TYR A N 1
ATOM 759 C CA . TYR A 1 92 ? 8.574 4.182 -2.884 1.00 90.12 92 TYR A CA 1
ATOM 760 C C . TYR A 1 92 ? 8.223 4.593 -4.312 1.00 90.12 92 TYR A C 1
ATOM 762 O O . TYR A 1 92 ? 7.080 4.930 -4.633 1.00 90.12 92 TYR A O 1
ATOM 770 N N . THR A 1 93 ? 9.207 4.527 -5.203 1.00 92.44 93 THR A N 1
ATOM 771 C CA . THR A 1 93 ? 8.987 4.576 -6.650 1.00 92.44 93 THR A CA 1
ATOM 772 C C . THR A 1 93 ? 9.356 3.228 -7.243 1.00 92.44 93 THR A C 1
ATOM 774 O O . THR A 1 93 ? 10.502 2.797 -7.155 1.00 92.44 93 THR A O 1
ATOM 777 N N . LEU A 1 94 ? 8.371 2.571 -7.844 1.00 89.75 94 LEU A N 1
ATOM 778 C CA . LEU A 1 94 ? 8.523 1.293 -8.526 1.00 89.75 94 LEU A CA 1
ATOM 779 C C . LEU A 1 94 ? 8.646 1.557 -10.026 1.00 89.75 94 LEU A C 1
ATOM 781 O O . LEU A 1 94 ? 7.809 2.264 -10.599 1.00 89.75 94 LEU A O 1
ATOM 785 N N . VAL A 1 95 ? 9.679 1.004 -10.655 1.00 90.12 95 VAL A N 1
ATOM 786 C CA . VAL A 1 95 ? 9.871 1.066 -12.107 1.00 90.12 95 VAL A CA 1
ATOM 787 C C . VAL A 1 95 ? 9.533 -0.283 -12.706 1.00 90.12 95 VAL A C 1
ATOM 789 O O . VAL A 1 95 ? 10.095 -1.308 -12.317 1.00 90.12 95 VAL A O 1
ATOM 792 N N . TYR A 1 96 ? 8.609 -0.258 -13.657 1.00 87.88 96 TYR A N 1
ATOM 793 C CA . TYR A 1 96 ? 8.136 -1.423 -14.378 1.00 87.88 96 TYR A CA 1
ATOM 794 C C . TYR A 1 96 ? 8.659 -1.418 -15.794 1.00 87.88 96 TYR A C 1
ATOM 796 O O . TYR A 1 96 ? 8.725 -0.359 -16.412 1.00 87.88 96 TYR A O 1
ATOM 804 N N . GLU A 1 97 ? 8.905 -2.602 -16.328 1.00 86.25 97 GLU A N 1
ATOM 805 C CA . GLU A 1 97 ? 9.121 -2.812 -17.749 1.00 86.25 97 GLU A CA 1
ATOM 806 C C . GLU A 1 97 ? 8.048 -3.761 -18.291 1.00 86.25 97 GLU A C 1
ATOM 808 O O . GLU A 1 97 ? 7.799 -4.842 -17.745 1.00 86.25 97 GLU A O 1
ATOM 813 N N . TYR A 1 98 ? 7.353 -3.330 -19.341 1.00 85.00 98 TYR A N 1
ATOM 814 C CA . TYR A 1 98 ? 6.301 -4.121 -19.976 1.00 85.00 98 TYR A CA 1
ATOM 815 C C . TYR A 1 98 ? 6.276 -3.919 -21.488 1.00 85.00 98 TYR A C 1
ATOM 817 O O . TYR A 1 98 ? 6.647 -2.864 -22.006 1.00 85.00 98 TYR A O 1
ATOM 825 N N . LEU A 1 99 ? 5.823 -4.958 -22.192 1.00 86.62 99 LEU A N 1
ATOM 826 C CA . LEU A 1 99 ? 5.704 -4.961 -23.642 1.00 86.62 99 LEU A CA 1
ATOM 827 C C . LEU A 1 99 ? 4.393 -4.296 -24.047 1.00 86.62 99 LEU A C 1
ATOM 829 O O . LEU A 1 99 ? 3.298 -4.785 -23.755 1.00 86.62 99 LEU A O 1
ATOM 833 N N . VAL A 1 100 ? 4.500 -3.180 -24.747 1.00 87.00 100 VAL A N 1
ATOM 834 C CA . VAL A 1 100 ? 3.361 -2.481 -25.328 1.00 87.00 100 VAL A CA 1
ATOM 835 C C . VAL A 1 100 ? 3.117 -3.042 -26.718 1.00 87.00 100 VAL A C 1
ATOM 837 O O . VAL A 1 100 ? 4.060 -3.322 -27.451 1.00 87.00 100 VAL A O 1
ATOM 840 N N . ARG A 1 101 ? 1.841 -3.210 -27.089 1.00 86.94 101 ARG A N 1
ATOM 841 C CA . ARG A 1 101 ? 1.442 -3.743 -28.406 1.00 86.94 101 ARG A CA 1
ATOM 842 C C . ARG A 1 101 ? 2.028 -5.136 -28.701 1.00 86.94 101 ARG A C 1
ATOM 844 O O . ARG A 1 101 ? 2.410 -5.420 -29.823 1.00 86.94 101 ARG A O 1
ATOM 851 N N . ALA A 1 102 ? 2.019 -6.038 -27.716 1.00 83.94 102 ALA A N 1
ATOM 852 C CA . ALA A 1 102 ? 2.628 -7.376 -27.803 1.00 83.94 102 ALA A CA 1
ATOM 853 C C . ALA A 1 102 ? 2.169 -8.276 -28.975 1.00 83.94 102 ALA A C 1
ATOM 855 O O . ALA A 1 102 ? 2.803 -9.287 -29.246 1.00 83.94 102 ALA A O 1
ATOM 856 N N . LYS A 1 103 ? 1.054 -7.950 -29.640 1.00 89.38 103 LYS A N 1
ATOM 857 C CA . LYS A 1 103 ? 0.498 -8.714 -30.772 1.00 89.38 103 LYS A CA 1
ATOM 858 C C . LYS A 1 103 ? 0.678 -8.022 -32.130 1.00 89.38 103 LYS A C 1
ATOM 860 O O . LYS A 1 103 ? 0.084 -8.468 -33.104 1.00 89.38 103 LYS A O 1
ATOM 865 N N . LEU A 1 104 ? 1.399 -6.905 -32.175 1.00 89.69 104 LEU A N 1
ATOM 866 C CA . LEU A 1 104 ? 1.655 -6.132 -33.389 1.00 89.69 104 LEU A CA 1
ATOM 867 C C . LEU A 1 104 ? 3.158 -6.120 -33.674 1.00 89.69 104 LEU A C 1
ATOM 869 O O . LEU A 1 104 ? 3.961 -6.191 -32.748 1.00 89.69 104 LEU A O 1
ATOM 873 N N . ASP A 1 105 ? 3.533 -5.939 -34.938 1.00 88.25 105 ASP A N 1
ATOM 874 C CA . ASP A 1 105 ? 4.942 -5.918 -35.366 1.00 88.25 105 ASP A CA 1
ATOM 875 C C . ASP A 1 105 ? 5.739 -4.745 -34.769 1.00 88.25 105 ASP A C 1
ATOM 877 O O . ASP A 1 105 ? 6.963 -4.771 -34.712 1.00 88.25 105 ASP A O 1
ATOM 881 N N . ASN A 1 106 ? 5.043 -3.716 -34.276 1.00 89.19 106 ASN A N 1
ATOM 882 C CA . ASN A 1 106 ? 5.618 -2.580 -33.555 1.00 89.19 106 ASN A CA 1
ATOM 883 C C . ASN A 1 106 ? 5.581 -2.760 -32.028 1.00 89.19 106 ASN A C 1
ATOM 885 O O . ASN A 1 106 ? 5.398 -1.786 -31.287 1.00 89.19 106 ASN A O 1
ATOM 889 N N . SER A 1 107 ? 5.698 -4.002 -31.558 1.00 89.12 107 SER A N 1
ATOM 890 C CA . SER A 1 107 ? 5.816 -4.290 -30.135 1.00 89.12 107 SER A CA 1
ATOM 891 C C . SER A 1 107 ? 7.079 -3.636 -29.572 1.00 89.12 107 SER A C 1
ATOM 893 O O . SER A 1 107 ? 8.162 -3.789 -30.135 1.00 89.12 107 SER A O 1
ATOM 895 N N . GLU A 1 108 ? 6.944 -2.920 -28.462 1.00 90.06 108 GLU A N 1
ATOM 896 C CA . GLU A 1 108 ? 8.039 -2.159 -27.858 1.00 90.06 108 GLU A CA 1
ATOM 897 C C . GLU A 1 108 ? 8.008 -2.311 -26.340 1.00 90.06 108 GLU A C 1
ATOM 899 O O . GLU A 1 108 ? 6.949 -2.214 -25.714 1.00 90.06 108 GLU A O 1
ATOM 904 N N . TRP A 1 109 ? 9.171 -2.552 -25.744 1.00 87.25 109 TRP A N 1
ATOM 905 C CA . TRP A 1 109 ? 9.324 -2.560 -24.296 1.00 87.25 109 TRP A CA 1
ATOM 906 C C . TRP A 1 109 ? 9.444 -1.131 -23.783 1.00 87.25 109 TRP A C 1
ATOM 908 O O . TRP A 1 109 ? 10.303 -0.376 -24.230 1.00 87.25 109 TRP A O 1
ATOM 918 N N . ILE A 1 110 ? 8.586 -0.765 -22.834 1.00 89.12 110 ILE A N 1
ATOM 919 C CA . ILE A 1 110 ? 8.573 0.576 -22.251 1.00 89.12 110 ILE A CA 1
ATOM 920 C C . ILE A 1 110 ? 8.761 0.473 -20.741 1.00 89.12 110 ILE A C 1
ATOM 922 O O . ILE A 1 110 ? 8.180 -0.394 -20.082 1.00 89.12 110 ILE A O 1
ATOM 926 N N . LYS A 1 111 ? 9.554 1.404 -20.196 1.00 90.19 111 LYS A N 1
ATOM 927 C CA . LYS A 1 111 ? 9.695 1.610 -18.755 1.00 90.19 111 LYS A CA 1
ATOM 928 C C . LYS A 1 111 ? 8.664 2.615 -18.243 1.00 90.19 111 LYS A C 1
ATOM 930 O O . LYS A 1 111 ? 8.524 3.704 -18.796 1.00 90.19 111 LYS A O 1
ATOM 935 N N . SER A 1 112 ? 7.982 2.288 -17.150 1.00 89.69 112 SER A N 1
ATOM 936 C CA . SER A 1 112 ? 7.024 3.176 -16.480 1.00 89.69 112 SER A CA 1
ATOM 937 C C . SER A 1 112 ? 7.326 3.290 -14.994 1.00 89.69 112 SER A C 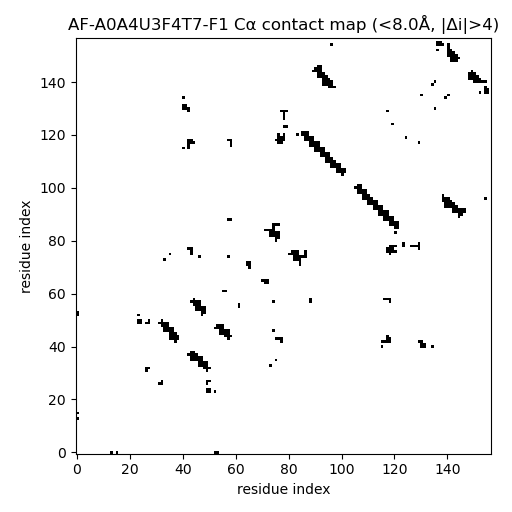1
ATOM 939 O O . SER A 1 112 ? 7.676 2.304 -14.351 1.00 89.69 112 SER A O 1
ATOM 941 N N . LYS A 1 113 ? 7.166 4.490 -14.432 1.00 91.62 113 LYS A N 1
ATOM 942 C CA . LYS A 1 113 ? 7.405 4.764 -13.010 1.00 91.62 113 LYS A CA 1
ATOM 943 C C . LYS A 1 113 ? 6.079 4.971 -12.291 1.00 91.62 113 LYS A C 1
ATOM 945 O O . LYS A 1 113 ? 5.266 5.784 -12.720 1.00 91.62 113 LYS A O 1
ATOM 950 N N . THR A 1 114 ? 5.882 4.286 -11.170 1.00 89.12 114 THR A N 1
ATOM 951 C CA . THR A 1 114 ? 4.706 4.462 -10.307 1.00 89.12 114 THR A CA 1
ATOM 952 C C . THR A 1 114 ? 5.143 4.743 -8.879 1.00 89.12 114 THR A C 1
ATOM 954 O O . THR A 1 114 ? 5.987 4.037 -8.332 1.00 89.12 114 THR A O 1
ATOM 957 N N . LYS A 1 115 ? 4.550 5.769 -8.264 1.00 89.88 115 LYS A N 1
ATOM 958 C CA . LYS A 1 115 ? 4.749 6.074 -6.845 1.00 89.88 115 LYS A CA 1
ATOM 959 C C . LYS A 1 115 ? 3.763 5.270 -6.005 1.00 89.88 115 LYS A C 1
ATOM 961 O O . LYS A 1 115 ? 2.565 5.279 -6.287 1.00 89.88 115 LYS A O 1
ATOM 966 N N . VAL A 1 116 ? 4.266 4.604 -4.976 1.00 87.94 116 VAL A N 1
ATOM 967 C CA . VAL A 1 116 ? 3.485 3.794 -4.036 1.00 87.94 116 VAL A CA 1
ATOM 968 C C . VAL A 1 116 ? 3.856 4.213 -2.625 1.00 87.94 116 VAL A C 1
ATOM 970 O O . VAL A 1 116 ? 5.012 4.510 -2.352 1.00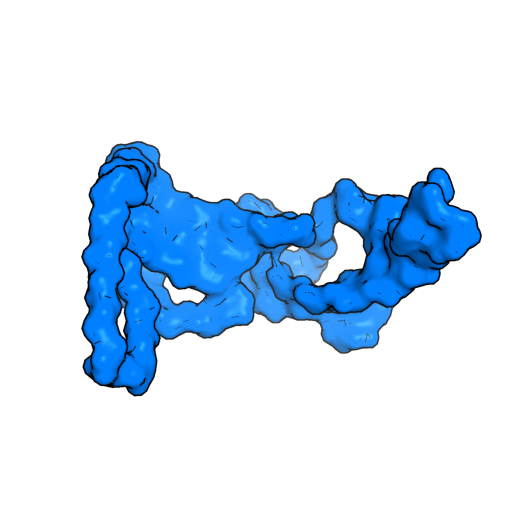 87.94 116 VAL A O 1
ATOM 973 N N . VAL A 1 117 ? 2.878 4.248 -1.728 1.00 89.25 117 VAL A N 1
ATOM 974 C CA . VAL A 1 117 ? 3.100 4.553 -0.314 1.00 89.25 117 VAL A CA 1
ATOM 975 C C . VAL A 1 117 ? 2.702 3.327 0.492 1.00 89.25 117 VAL A C 1
ATOM 977 O O . VAL A 1 117 ? 1.564 2.861 0.371 1.00 89.25 117 VAL A O 1
ATOM 980 N N . TYR A 1 118 ? 3.644 2.801 1.270 1.00 89.88 118 T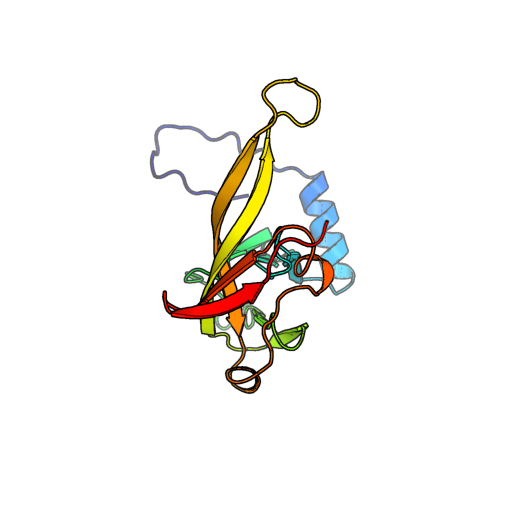YR A N 1
ATOM 981 C CA . TYR A 1 118 ? 3.403 1.720 2.221 1.00 89.88 118 TYR A CA 1
ATOM 982 C C . TYR A 1 118 ? 3.294 2.289 3.631 1.00 89.88 118 TYR A C 1
ATOM 984 O O . TYR A 1 118 ? 4.016 3.218 3.991 1.00 89.88 118 TYR A O 1
ATOM 992 N N . SER A 1 119 ? 2.404 1.718 4.433 1.00 90.62 119 SER A N 1
ATOM 993 C CA . SER A 1 119 ? 2.214 2.111 5.826 1.00 90.62 119 SER A CA 1
ATOM 994 C C . SER A 1 119 ? 2.991 1.171 6.749 1.00 90.62 119 SER A C 1
ATOM 996 O O . SER A 1 119 ? 2.797 -0.044 6.725 1.00 90.62 119 SER A O 1
ATOM 998 N N . CYS A 1 120 ? 3.875 1.719 7.574 1.00 91.12 120 CYS A N 1
ATOM 999 C CA . CYS A 1 120 ? 4.786 0.982 8.444 1.00 91.12 120 CYS A CA 1
ATOM 1000 C C . CYS A 1 120 ? 4.526 1.316 9.913 1.00 91.12 120 CYS A C 1
ATOM 1002 O O . CYS A 1 120 ? 4.436 2.484 10.269 1.00 91.12 120 CYS A O 1
ATOM 1004 N N . CYS A 1 121 ? 4.432 0.320 10.793 1.00 91.38 121 CYS A N 1
ATOM 1005 C CA . CYS A 1 121 ? 4.413 0.574 12.234 1.00 91.38 121 CYS A CA 1
ATOM 1006 C C . CYS A 1 121 ? 5.834 0.797 12.775 1.00 91.38 121 CYS A C 1
ATOM 1008 O O . CYS A 1 121 ? 6.808 0.370 12.156 1.00 91.38 121 CYS A O 1
ATOM 1010 N N . ALA A 1 122 ? 5.952 1.394 13.964 1.00 89.75 122 ALA A N 1
ATOM 1011 C CA . ALA A 1 122 ? 7.245 1.678 14.598 1.00 89.75 122 ALA A CA 1
ATOM 1012 C C . ALA A 1 122 ? 8.142 0.433 14.762 1.00 89.75 122 ALA A C 1
ATOM 1014 O O . ALA A 1 122 ? 9.357 0.512 14.637 1.00 89.75 122 ALA A O 1
ATOM 1015 N N . ALA A 1 123 ? 7.552 -0.747 14.985 1.00 89.00 123 ALA A N 1
ATOM 1016 C CA . ALA A 1 123 ? 8.309 -1.993 15.124 1.00 89.00 123 ALA A CA 1
ATOM 1017 C C . ALA A 1 123 ? 8.905 -2.512 13.799 1.00 89.00 123 ALA A C 1
ATOM 1019 O O . ALA A 1 123 ? 9.779 -3.376 13.821 1.00 89.00 123 ALA A O 1
ATOM 1020 N N . CYS A 1 124 ? 8.422 -2.028 12.651 1.00 89.94 124 CYS A N 1
ATOM 1021 C CA . CYS A 1 124 ? 8.804 -2.515 11.326 1.00 89.94 124 CYS A CA 1
ATOM 1022 C C . CYS A 1 124 ? 9.637 -1.518 10.519 1.00 89.94 124 CYS A C 1
ATOM 1024 O O . CYS A 1 124 ? 9.922 -1.802 9.362 1.00 89.94 124 CYS A O 1
ATOM 1026 N N . GLU A 1 125 ? 10.036 -0.387 11.103 1.00 82.44 125 GLU A N 1
ATOM 1027 C CA . GLU A 1 125 ? 10.733 0.697 10.395 1.00 82.44 125 GLU A CA 1
ATOM 1028 C C . GLU A 1 125 ? 11.993 0.218 9.651 1.00 82.44 125 GLU A C 1
ATOM 1030 O O . GLU A 1 125 ? 12.268 0.668 8.547 1.00 82.44 125 GLU A O 1
ATOM 1035 N N . ASN A 1 126 ? 12.695 -0.773 10.211 1.00 79.69 126 ASN A N 1
ATOM 1036 C CA . ASN A 1 126 ? 13.875 -1.409 9.609 1.00 79.69 126 ASN A CA 1
ATOM 1037 C C . ASN A 1 126 ? 13.595 -2.835 9.095 1.00 79.69 126 ASN A C 1
ATOM 1039 O O . ASN A 1 126 ? 14.501 -3.661 8.978 1.00 79.69 126 ASN A O 1
ATOM 1043 N N . GLY A 1 127 ? 12.323 -3.165 8.880 1.00 79.75 127 GLY A N 1
ATOM 1044 C CA . GLY A 1 127 ? 11.874 -4.475 8.426 1.00 79.75 127 GLY A CA 1
ATOM 1045 C C . GLY A 1 127 ? 12.093 -4.703 6.925 1.00 79.75 127 GLY A C 1
ATOM 1046 O O . GLY A 1 127 ? 12.427 -3.779 6.183 1.00 79.75 127 GLY A O 1
ATOM 1047 N N . PRO A 1 128 ? 11.883 -5.941 6.446 1.00 82.31 128 PRO A N 1
ATOM 1048 C CA . PRO A 1 128 ? 11.963 -6.248 5.024 1.00 82.31 128 PRO A CA 1
ATOM 1049 C C . PRO A 1 128 ? 10.872 -5.513 4.241 1.00 82.31 128 PRO A C 1
ATOM 1051 O O . PRO A 1 128 ? 9.780 -5.257 4.750 1.00 82.31 128 PRO A O 1
ATOM 1054 N N . LEU A 1 129 ? 11.161 -5.221 2.976 1.00 81.88 129 LEU A N 1
ATOM 1055 C CA . LEU A 1 129 ? 10.278 -4.447 2.113 1.00 81.88 129 LEU A CA 1
ATOM 1056 C C . LEU A 1 129 ? 8.907 -5.141 1.932 1.00 81.88 129 LEU A C 1
ATOM 1058 O O . LEU A 1 129 ? 8.869 -6.322 1.583 1.00 81.88 129 LEU A O 1
ATOM 1062 N N . PRO A 1 130 ? 7.770 -4.437 2.093 1.00 79.44 130 PRO A N 1
ATOM 1063 C CA . PRO A 1 130 ? 6.424 -5.021 2.091 1.00 79.44 130 PRO A CA 1
ATOM 1064 C C . PRO A 1 130 ? 5.868 -5.311 0.686 1.00 79.44 130 PRO A C 1
ATOM 1066 O O . PRO A 1 130 ? 4.645 -5.349 0.495 1.00 79.44 130 PRO A O 1
ATOM 1069 N N . LEU A 1 131 ? 6.738 -5.492 -0.309 1.00 76.25 131 LEU A N 1
ATOM 1070 C CA . LEU A 1 131 ? 6.336 -5.847 -1.667 1.00 76.25 131 LEU A CA 1
ATOM 1071 C C . LEU A 1 131 ? 5.967 -7.324 -1.738 1.00 76.25 131 LEU A C 1
ATOM 1073 O O . LEU A 1 131 ? 6.651 -8.178 -1.176 1.00 76.25 131 LEU A O 1
ATOM 1077 N N . SER A 1 132 ? 4.892 -7.630 -2.468 1.00 70.00 132 SER A N 1
ATOM 1078 C CA . SER A 1 132 ? 4.589 -9.027 -2.771 1.00 70.00 132 SER A CA 1
ATOM 1079 C C . SER A 1 132 ? 5.731 -9.615 -3.605 1.00 70.00 132 SER A C 1
ATOM 1081 O O . SER A 1 132 ? 6.081 -9.006 -4.622 1.00 70.00 132 SER A O 1
ATOM 1083 N N . PRO A 1 133 ? 6.266 -10.796 -3.249 1.00 66.88 133 PRO A N 1
ATOM 1084 C CA . PRO A 1 133 ? 7.207 -11.519 -4.098 1.00 66.88 133 PRO A CA 1
ATOM 1085 C C . PRO A 1 133 ? 6.673 -11.715 -5.522 1.00 66.88 133 PRO A C 1
ATOM 1087 O O . PRO A 1 133 ? 7.441 -11.638 -6.469 1.00 66.88 133 PRO A O 1
ATOM 1090 N N . ASP A 1 134 ? 5.353 -11.846 -5.693 1.00 65.06 134 ASP A N 1
ATOM 1091 C CA . ASP A 1 134 ? 4.713 -11.996 -7.010 1.00 65.06 134 ASP A CA 1
ATOM 1092 C C . ASP A 1 134 ? 4.891 -10.769 -7.924 1.00 65.06 134 ASP A C 1
ATOM 1094 O O . ASP A 1 134 ? 4.787 -10.874 -9.144 1.00 65.06 134 ASP A O 1
ATOM 1098 N N . LEU A 1 135 ? 5.146 -9.587 -7.350 1.00 64.06 135 LEU A N 1
ATOM 1099 C CA . LEU A 1 135 ? 5.421 -8.359 -8.106 1.00 64.06 135 LEU A CA 1
ATOM 1100 C C . LEU A 1 135 ? 6.906 -8.248 -8.486 1.00 64.06 135 LEU A C 1
ATOM 1102 O O . LEU A 1 135 ? 7.246 -7.593 -9.476 1.00 64.06 135 LEU A O 1
ATOM 1106 N N . ILE A 1 136 ? 7.783 -8.896 -7.713 1.00 61.94 136 ILE A N 1
ATOM 1107 C CA . ILE A 1 136 ? 9.236 -8.889 -7.881 1.00 61.94 136 ILE A CA 1
ATOM 1108 C C . ILE A 1 136 ? 9.624 -10.064 -8.786 1.00 61.94 136 ILE A C 1
ATOM 1110 O O . ILE A 1 136 ? 9.671 -11.213 -8.363 1.00 61.94 136 ILE A O 1
ATOM 1114 N N . GLY A 1 137 ? 9.939 -9.779 -10.051 1.00 52.12 137 GLY A N 1
ATOM 1115 C CA . GLY A 1 137 ? 10.467 -10.787 -10.983 1.00 52.12 137 GLY A CA 1
ATOM 1116 C C . GLY A 1 137 ? 9.798 -10.818 -12.352 1.00 52.12 137 GLY A C 1
ATOM 1117 O O . GLY A 1 137 ? 10.442 -11.247 -13.302 1.00 52.12 137 GLY A O 1
ATOM 1118 N N . TYR A 1 138 ? 8.561 -10.323 -12.472 1.00 61.62 138 TYR A N 1
ATOM 1119 C CA . TYR A 1 138 ? 7.864 -10.251 -13.765 1.00 61.62 138 TYR A CA 1
ATOM 1120 C C . TYR A 1 138 ? 7.984 -8.875 -14.423 1.00 61.62 138 TYR A C 1
ATOM 1122 O O . TYR A 1 138 ? 8.336 -8.783 -15.596 1.00 61.62 138 TYR A O 1
ATOM 1130 N N . HIS A 1 139 ? 7.719 -7.800 -13.672 1.00 69.19 139 HIS A N 1
ATOM 1131 C CA . HIS A 1 139 ? 7.646 -6.454 -14.248 1.00 69.19 139 HIS A CA 1
ATOM 1132 C C . HIS A 1 139 ? 8.430 -5.394 -13.478 1.00 69.19 139 HIS A C 1
ATOM 1134 O O . HIS A 1 139 ? 8.921 -4.472 -14.116 1.00 69.19 139 HIS A O 1
ATOM 1140 N N . VAL A 1 140 ? 8.570 -5.490 -12.148 1.00 83.31 140 VAL A N 1
ATOM 1141 C CA . VAL A 1 140 ? 9.356 -4.512 -11.373 1.00 83.31 140 VAL A CA 1
ATOM 1142 C C . VAL A 1 140 ? 10.847 -4.768 -11.582 1.00 83.31 140 VAL A C 1
ATOM 1144 O O . VAL A 1 140 ? 11.341 -5.837 -11.220 1.00 83.31 140 VAL A O 1
ATOM 1147 N N . ILE A 1 141 ? 11.554 -3.787 -12.138 1.00 86.81 141 ILE A N 1
ATOM 1148 C CA . ILE A 1 141 ? 12.997 -3.854 -12.416 1.00 86.81 141 ILE A CA 1
ATOM 1149 C C . ILE A 1 141 ? 13.821 -2.967 -11.487 1.00 86.81 141 ILE A C 1
ATOM 1151 O O . ILE A 1 141 ? 14.948 -3.320 -11.177 1.00 86.81 141 ILE A O 1
ATOM 1155 N N . GLU A 1 142 ? 13.271 -1.851 -11.001 1.00 90.50 142 GLU A N 1
ATOM 1156 C CA . GLU A 1 142 ? 13.966 -0.937 -10.088 1.00 90.50 142 GLU A CA 1
ATOM 1157 C C . GLU A 1 142 ? 13.011 -0.499 -8.971 1.00 90.50 142 GLU A C 1
ATOM 1159 O O . GLU A 1 142 ? 11.822 -0.250 -9.207 1.00 90.50 142 GLU A O 1
ATOM 1164 N N . ILE A 1 143 ? 13.534 -0.382 -7.752 1.00 90.00 143 ILE A N 1
ATOM 1165 C CA . ILE A 1 143 ? 12.814 0.168 -6.601 1.00 90.00 143 ILE A CA 1
ATOM 1166 C C . ILE A 1 143 ? 13.660 1.280 -6.007 1.00 90.00 143 ILE A C 1
ATOM 1168 O O . ILE A 1 143 ? 14.824 1.076 -5.652 1.00 90.00 143 ILE A O 1
ATOM 1172 N N . TYR A 1 144 ? 13.040 2.444 -5.861 1.00 91.81 144 TYR A N 1
ATOM 1173 C CA . TYR A 1 144 ? 13.627 3.595 -5.203 1.00 91.81 144 TYR A CA 1
ATOM 1174 C C . T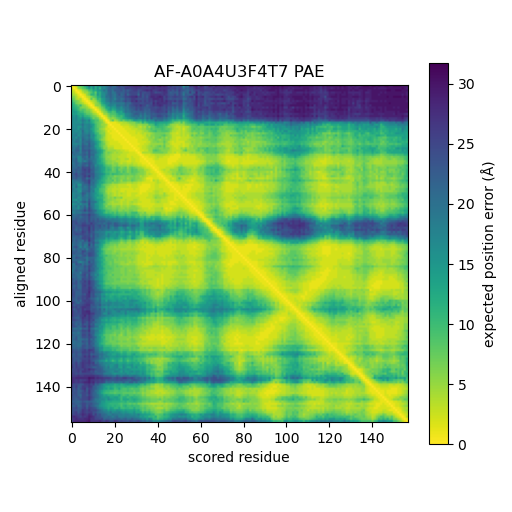YR A 1 144 ? 12.881 3.893 -3.911 1.00 91.81 144 TYR A C 1
ATOM 1176 O O . TYR A 1 144 ? 11.653 3.975 -3.909 1.00 91.81 144 TYR A O 1
ATOM 1184 N N . GLU A 1 145 ? 13.626 4.124 -2.843 1.00 89.88 145 GLU A N 1
ATOM 1185 C CA . GLU A 1 145 ? 13.134 4.643 -1.571 1.00 89.88 145 GLU A CA 1
ATOM 1186 C C . GLU A 1 145 ? 13.676 6.055 -1.403 1.00 89.88 145 GLU A C 1
ATOM 1188 O O . GLU A 1 145 ? 14.891 6.246 -1.429 1.00 89.88 145 GLU A O 1
ATOM 1193 N N . ASN A 1 146 ? 12.800 7.058 -1.293 1.00 84.88 146 ASN A N 1
ATOM 1194 C CA . ASN A 1 146 ? 13.221 8.465 -1.205 1.00 84.88 146 ASN A CA 1
ATOM 1195 C C . ASN A 1 146 ? 14.270 8.848 -2.275 1.00 84.88 146 ASN A C 1
ATOM 1197 O O . ASN A 1 146 ? 15.299 9.438 -1.969 1.00 84.88 146 ASN A O 1
ATOM 1201 N N . GLU A 1 147 ? 14.026 8.448 -3.530 1.00 85.06 147 GLU A N 1
ATOM 1202 C CA . GLU A 1 147 ? 14.907 8.681 -4.694 1.00 85.06 147 GLU A CA 1
ATOM 1203 C C . GLU A 1 147 ? 16.242 7.913 -4.695 1.00 85.06 147 GLU A C 1
ATOM 1205 O O . GLU A 1 147 ? 16.968 7.945 -5.689 1.00 85.06 147 GLU A O 1
ATOM 1210 N N . LYS A 1 148 ? 16.541 7.133 -3.653 1.00 89.75 148 LYS A N 1
ATOM 1211 C CA . LYS A 1 148 ? 17.698 6.237 -3.613 1.00 89.75 148 LYS A CA 1
ATOM 1212 C C . LYS A 1 148 ? 17.327 4.866 -4.167 1.00 89.75 148 LYS A C 1
ATOM 1214 O O . LYS A 1 148 ? 16.380 4.242 -3.699 1.00 89.75 148 LYS A O 1
ATOM 1219 N N . LEU A 1 149 ? 18.089 4.378 -5.145 1.00 90.69 149 LEU A N 1
ATOM 1220 C CA . LEU A 1 149 ? 17.935 3.018 -5.663 1.00 90.69 149 LEU A CA 1
ATOM 1221 C C . LEU A 1 149 ? 18.298 2.009 -4.564 1.00 90.69 149 LEU A C 1
ATOM 1223 O O . LEU A 1 149 ? 19.425 2.021 -4.068 1.00 90.69 149 LEU A O 1
ATOM 1227 N N . ILE A 1 150 ? 17.353 1.148 -4.197 1.00 89.94 150 ILE A N 1
ATOM 1228 C CA . ILE A 1 150 ? 17.541 0.112 -3.166 1.00 89.94 150 ILE A CA 1
ATOM 1229 C C . ILE A 1 150 ? 17.465 -1.308 -3.728 1.00 89.94 150 ILE A C 1
ATOM 1231 O O . ILE A 1 150 ? 17.937 -2.248 -3.096 1.00 89.94 150 ILE A O 1
ATOM 1235 N N . PHE A 1 151 ? 16.898 -1.474 -4.922 1.00 87.56 151 PHE A N 1
ATOM 1236 C CA . PHE A 1 151 ? 16.822 -2.759 -5.603 1.00 87.56 151 PHE A CA 1
ATOM 1237 C C . PHE A 1 151 ? 16.829 -2.554 -7.113 1.00 87.56 151 PHE A C 1
ATOM 1239 O O . PHE A 1 151 ? 16.144 -1.665 -7.621 1.00 87.56 151 PHE A O 1
ATOM 1246 N N . THR A 1 152 ? 17.577 -3.398 -7.820 1.00 89.06 152 THR A N 1
ATOM 1247 C CA . THR A 1 152 ? 17.557 -3.489 -9.278 1.00 89.06 152 THR A CA 1
ATOM 1248 C C . THR A 1 152 ? 17.712 -4.940 -9.710 1.00 89.06 152 THR A C 1
ATOM 1250 O O . THR A 1 152 ? 18.410 -5.714 -9.051 1.00 89.06 152 THR A O 1
ATOM 1253 N N . GLN A 1 153 ? 17.062 -5.313 -10.803 1.00 84.62 153 GLN A N 1
ATOM 1254 C CA . GLN A 1 153 ? 17.247 -6.601 -11.455 1.00 84.62 153 GLN A CA 1
ATOM 1255 C C . GLN A 1 153 ? 17.020 -6.469 -12.959 1.00 84.62 153 GLN A C 1
ATOM 1257 O O . GLN A 1 153 ? 16.256 -5.618 -13.417 1.00 84.62 153 GLN A O 1
ATOM 1262 N N . GLU A 1 154 ? 17.634 -7.365 -13.724 1.00 76.38 154 GLU A N 1
ATOM 1263 C CA . GLU A 1 154 ? 17.266 -7.546 -15.123 1.00 76.38 154 GLU A CA 1
ATOM 1264 C C . GLU A 1 154 ? 15.911 -8.252 -15.228 1.00 76.38 154 GLU A C 1
ATOM 1266 O O . GLU A 1 154 ? 15.546 -9.085 -14.389 1.00 76.38 154 GLU A O 1
ATOM 1271 N N . ARG A 1 155 ? 15.148 -7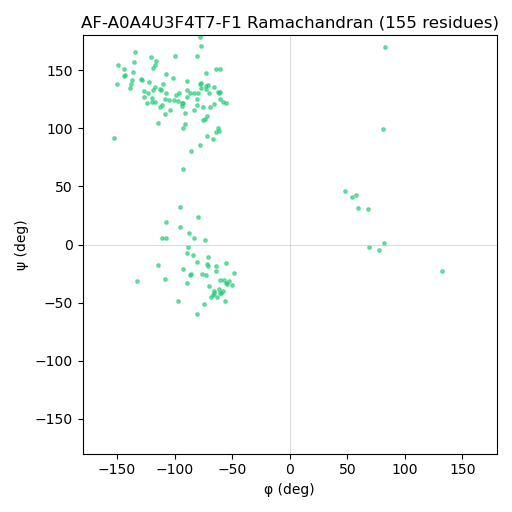.922 -16.274 1.00 71.75 155 ARG A N 1
ATOM 1272 C CA . ARG A 1 155 ? 13.889 -8.604 -16.570 1.00 71.75 155 ARG A CA 1
ATOM 1273 C C . ARG A 1 155 ? 14.172 -10.087 -16.820 1.00 71.75 155 ARG A C 1
ATOM 1275 O O . ARG A 1 155 ? 14.959 -10.430 -17.700 1.00 71.75 155 ARG A O 1
ATOM 1282 N N . LYS A 1 156 ? 13.496 -10.973 -16.085 1.00 67.81 156 LYS A N 1
ATOM 1283 C CA . LYS A 1 156 ? 13.512 -12.408 -16.395 1.00 67.81 156 LYS A CA 1
ATOM 1284 C C . LYS A 1 156 ? 12.720 -12.643 -17.688 1.00 67.81 156 LYS A C 1
ATOM 1286 O O . LYS A 1 156 ? 11.625 -12.100 -17.846 1.00 67.81 156 LYS A O 1
ATOM 1291 N N . ASN A 1 157 ? 13.317 -13.384 -18.623 1.00 58.78 157 ASN A N 1
ATOM 1292 C CA . ASN A 1 157 ? 12.685 -13.769 -19.889 1.00 58.78 157 ASN A CA 1
ATOM 1293 C C . ASN A 1 157 ? 11.671 -14.891 -19.696 1.00 58.78 157 ASN A C 1
ATOM 1295 O O . ASN A 1 157 ? 11.971 -15.814 -18.906 1.00 58.78 157 ASN A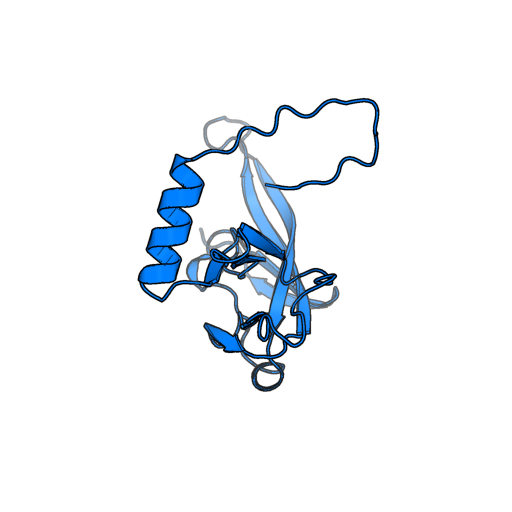 O 1
#

Radius of gyration: 19.98 Å; Cα contacts (8 Å, |Δi|>4): 259; chains: 1; bounding box: 48×39×57 Å

Foldseek 3Di:
DDDDDPDPPDPDPPPPVVVLLVVLVVCVVVVNQWDFDADPQRARQWIAGSVVRDIDGPQDDPVPQDDVPPDHDWDAALQVRDTDRDWDKWKKKWKWWDWDPVPDPPIDIDIDIDIDIHTHDPVCPVPPDSGDVVVVAAITAWMDTVNHTPDGDDHDD